Protein AF-H5Y2P1-F1 (afdb_monomer_lite)

Secondary structure (DSSP, 8-state):
-EEEEEETTTTEEEEEPPTT--HHHHIIIIIHHHH-S-GGGEEEEEE--SSEEEEEETTEEEEEEPPPPPPPPPPPPHHHHHHHHHHHHHHHHHT-

Organism: NCBI:txid768710

Structure (mmCIF, N/CA/C/O backbone):
data_AF-H5Y2P1-F1
#
_entry.id   AF-H5Y2P1-F1
#
loop_
_atom_site.group_PDB
_atom_site.id
_atom_site.type_symbol
_atom_site.label_atom_id
_atom_site.label_alt_id
_atom_site.label_comp_id
_atom_site.label_asym_id
_atom_site.label_entity_id
_atom_site.label_seq_id
_atom_site.pdbx_PDB_ins_code
_atom_site.Cartn_x
_atom_site.Cartn_y
_atom_site.Cartn_z
_atom_site.occupancy
_atom_site.B_iso_or_equiv
_atom_site.auth_seq_id
_atom_site.auth_comp_id
_atom_site.auth_asym_id
_atom_site.auth_atom_id
_atom_site.pdbx_PDB_model_num
ATOM 1 N N . MET A 1 1 ? 4.943 -9.155 11.748 1.00 72.62 1 MET A N 1
ATOM 2 C CA . MET A 1 1 ? 3.966 -8.694 10.744 1.00 72.62 1 MET A CA 1
ATOM 3 C C . MET A 1 1 ? 3.995 -7.177 10.734 1.00 72.62 1 MET A C 1
ATOM 5 O O . MET A 1 1 ? 4.491 -6.607 11.702 1.00 72.62 1 MET A O 1
ATOM 9 N N . ARG A 1 2 ? 3.622 -6.534 9.627 1.00 79.75 2 ARG A N 1
ATOM 10 C CA . ARG A 1 2 ? 3.625 -5.071 9.514 1.00 79.75 2 ARG A CA 1
ATOM 11 C C . ARG A 1 2 ? 2.201 -4.599 9.305 1.00 79.75 2 ARG A C 1
ATOM 13 O O . ARG A 1 2 ? 1.491 -5.168 8.480 1.00 79.75 2 ARG A O 1
ATOM 20 N N . GLU A 1 3 ? 1.820 -3.558 10.024 1.00 87.00 3 GLU A N 1
ATOM 21 C CA . GLU A 1 3 ? 0.550 -2.879 9.809 1.00 87.00 3 GLU A CA 1
ATOM 22 C C . GLU A 1 3 ? 0.791 -1.713 8.851 1.00 87.00 3 GLU A C 1
ATOM 24 O O . GLU A 1 3 ? 1.629 -0.839 9.098 1.00 87.00 3 GLU A O 1
ATOM 29 N N . ILE A 1 4 ? 0.098 -1.733 7.719 1.00 89.19 4 ILE A N 1
ATOM 30 C CA . ILE A 1 4 ? 0.180 -0.695 6.696 1.00 89.19 4 ILE A CA 1
ATOM 31 C C . ILE A 1 4 ? -1.097 0.122 6.746 1.00 89.19 4 ILE A C 1
ATOM 33 O O . ILE A 1 4 ? -2.194 -0.435 6.762 1.00 89.19 4 ILE A O 1
ATOM 37 N N . ILE A 1 5 ? -0.940 1.442 6.730 1.00 89.88 5 ILE A N 1
ATOM 38 C CA . ILE A 1 5 ? -2.047 2.389 6.677 1.00 89.88 5 ILE A CA 1
ATOM 39 C C . ILE A 1 5 ? -2.272 2.778 5.222 1.00 89.88 5 ILE A C 1
ATOM 41 O O . ILE A 1 5 ? -1.339 3.196 4.525 1.00 89.88 5 ILE A O 1
ATOM 45 N N . TYR A 1 6 ? -3.519 2.683 4.779 1.00 90.62 6 TYR A N 1
ATOM 46 C CA . TYR A 1 6 ? -3.929 3.075 3.441 1.00 90.62 6 TYR A CA 1
ATOM 47 C C . TYR A 1 6 ? -5.107 4.044 3.487 1.00 90.62 6 TYR A C 1
ATOM 49 O O . TYR A 1 6 ? -5.879 4.100 4.449 1.00 90.62 6 TYR A O 1
ATOM 57 N N . ARG A 1 7 ? -5.250 4.840 2.429 1.00 89.56 7 ARG A N 1
ATOM 58 C CA . ARG A 1 7 ? -6.384 5.748 2.275 1.00 89.56 7 ARG A CA 1
ATOM 59 C C . ARG A 1 7 ? -7.537 5.017 1.592 1.00 89.56 7 ARG A C 1
ATOM 61 O O . ARG A 1 7 ? -7.385 4.481 0.499 1.00 89.56 7 ARG A O 1
ATOM 68 N N . LYS A 1 8 ? -8.726 5.045 2.197 1.00 88.88 8 LYS A N 1
ATOM 69 C CA . LYS A 1 8 ? -9.908 4.314 1.702 1.00 88.88 8 LYS A CA 1
ATOM 70 C C . LYS A 1 8 ? -10.381 4.763 0.316 1.00 88.88 8 LYS A C 1
ATOM 72 O O . LYS A 1 8 ? -10.981 3.975 -0.403 1.00 88.88 8 LYS A O 1
ATOM 77 N N . SER A 1 9 ? -10.148 6.026 -0.053 1.00 86.56 9 SER A N 1
ATOM 78 C CA . SER A 1 9 ? -10.661 6.603 -1.304 1.00 86.56 9 SER A CA 1
ATOM 79 C C . SER A 1 9 ? -9.948 6.109 -2.559 1.00 86.56 9 SER A C 1
ATOM 81 O O . SER A 1 9 ? -10.571 6.027 -3.611 1.00 86.56 9 SER A O 1
ATOM 83 N N . ASP A 1 10 ? -8.645 5.852 -2.462 1.00 85.44 10 ASP A N 1
ATOM 84 C CA . ASP A 1 10 ? -7.779 5.523 -3.600 1.00 85.44 10 ASP A CA 1
ATOM 85 C C . ASP A 1 10 ? -6.941 4.257 -3.358 1.00 85.44 10 ASP A C 1
ATOM 87 O O . ASP A 1 10 ? -6.150 3.884 -4.218 1.00 85.44 10 ASP A O 1
ATOM 91 N N . LEU A 1 11 ? -7.120 3.598 -2.205 1.00 86.81 11 LEU A N 1
ATOM 92 C CA . LEU A 1 11 ? -6.371 2.419 -1.768 1.00 86.81 11 LEU A CA 1
ATOM 93 C C . LEU A 1 11 ? -4.849 2.620 -1.791 1.00 86.81 11 LEU A C 1
ATOM 95 O O . LEU A 1 11 ? -4.086 1.666 -1.917 1.00 86.81 11 LEU A O 1
ATOM 99 N N . THR A 1 12 ? -4.387 3.864 -1.644 1.00 85.25 12 THR A N 1
ATOM 100 C CA . THR A 1 12 ? -2.956 4.170 -1.643 1.00 85.25 12 THR A CA 1
ATOM 101 C C . THR A 1 12 ? -2.376 3.957 -0.253 1.00 85.25 12 THR A C 1
ATOM 103 O O . THR A 1 12 ? -2.904 4.472 0.736 1.00 85.25 12 THR A O 1
ATOM 106 N N . CYS A 1 13 ? -1.259 3.236 -0.173 1.00 86.56 13 CYS A N 1
ATOM 107 C CA . CYS A 1 13 ? -0.472 3.102 1.049 1.00 86.56 13 CYS A CA 1
ATOM 108 C C . CYS A 1 13 ? 0.195 4.439 1.394 1.00 86.56 13 CYS A C 1
ATOM 110 O O . CYS A 1 13 ? 0.941 4.994 0.588 1.00 86.56 13 CYS A O 1
ATOM 112 N N . VAL A 1 14 ? -0.056 4.944 2.600 1.00 88.19 14 VAL A N 1
ATOM 113 C CA . VAL A 1 14 ? 0.399 6.275 3.045 1.00 88.19 14 VAL A CA 1
ATOM 114 C C . VAL A 1 14 ? 1.271 6.230 4.297 1.00 88.19 14 VAL A C 1
ATOM 116 O O . VAL A 1 14 ? 1.963 7.205 4.582 1.00 88.19 14 VAL A O 1
ATOM 119 N N . GLY A 1 15 ? 1.277 5.113 5.029 1.00 85.94 15 GLY A N 1
ATOM 120 C CA . GLY A 1 15 ? 2.059 4.965 6.255 1.00 85.94 15 GLY A CA 1
ATOM 121 C C . GLY A 1 15 ? 2.318 3.510 6.632 1.00 85.94 15 GLY A C 1
ATOM 122 O O . GLY A 1 15 ? 1.718 2.584 6.088 1.00 85.94 15 GLY A O 1
ATOM 123 N N . THR A 1 16 ? 3.238 3.296 7.566 1.00 87.94 16 THR A N 1
ATOM 124 C CA . THR A 1 16 ? 3.549 1.979 8.138 1.00 87.94 16 THR A CA 1
ATOM 125 C C . THR A 1 16 ? 3.731 2.146 9.634 1.00 87.94 16 THR A C 1
ATOM 127 O O . THR A 1 16 ? 4.516 2.987 10.064 1.00 87.94 16 THR A O 1
ATOM 130 N N . VAL A 1 17 ? 3.029 1.340 10.423 1.00 87.19 17 VAL A N 1
ATOM 131 C CA . 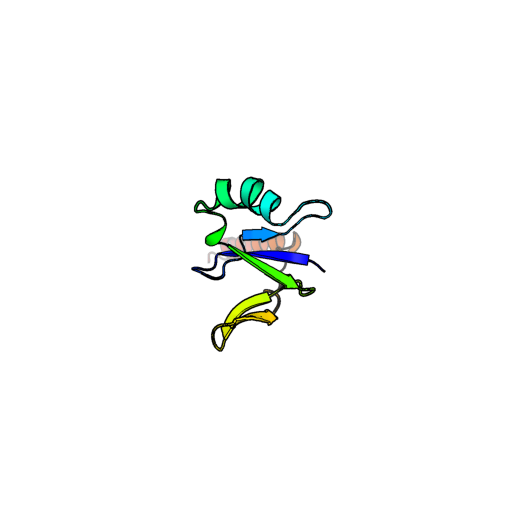VAL A 1 17 ? 3.107 1.421 11.882 1.00 87.19 17 VAL A CA 1
ATOM 132 C C . VAL A 1 17 ? 4.473 0.925 12.340 1.00 87.19 17 VAL A C 1
ATOM 134 O O . VAL A 1 17 ? 4.917 -0.172 11.984 1.00 87.19 17 VAL A O 1
ATOM 137 N N . THR A 1 18 ? 5.153 1.759 13.124 1.00 81.50 18 THR A N 1
ATOM 138 C CA . THR A 1 18 ? 6.460 1.436 13.700 1.00 81.50 18 THR A CA 1
ATOM 139 C C . THR A 1 18 ? 6.283 0.737 15.048 1.00 81.50 18 THR A C 1
ATOM 141 O O . THR A 1 18 ? 5.324 0.984 15.776 1.00 81.50 18 THR A O 1
ATOM 144 N N . GLU A 1 19 ? 7.217 -0.148 15.394 1.00 80.62 19 GLU A N 1
ATOM 145 C CA . GLU A 1 19 ? 7.163 -0.936 16.626 1.00 80.62 19 GLU A CA 1
ATOM 146 C C . GLU A 1 19 ? 7.110 -0.020 17.868 1.00 80.62 19 GLU A C 1
ATOM 148 O O . GLU A 1 19 ? 8.018 0.777 18.106 1.00 80.62 19 GLU A O 1
ATOM 153 N N . GLY A 1 20 ? 6.026 -0.118 18.646 1.00 82.12 20 GLY A N 1
ATOM 154 C CA . GLY A 1 20 ? 5.798 0.690 19.852 1.00 82.12 20 GLY A CA 1
ATOM 155 C C . GLY A 1 20 ? 4.888 1.916 19.684 1.00 82.12 20 GLY A C 1
ATOM 156 O O . GLY A 1 20 ? 4.684 2.629 20.666 1.00 82.12 20 GLY A O 1
ATOM 157 N N . MET A 1 21 ? 4.324 2.153 18.496 1.00 85.06 21 MET A N 1
ATOM 158 C CA . MET A 1 21 ? 3.335 3.210 18.240 1.00 85.06 21 MET A CA 1
ATOM 159 C C . MET A 1 21 ? 1.958 2.610 17.920 1.00 85.06 21 MET A C 1
ATOM 161 O O . MET A 1 21 ? 1.883 1.518 17.360 1.00 85.06 21 MET A O 1
ATOM 165 N N . THR A 1 22 ? 0.867 3.299 18.277 1.00 88.69 22 THR A N 1
ATOM 166 C CA . THR A 1 22 ? -0.483 2.881 17.850 1.00 88.69 22 THR A CA 1
ATOM 167 C C . THR A 1 22 ? -0.807 3.389 16.447 1.00 88.69 22 THR A C 1
ATOM 169 O O . THR A 1 22 ? -0.253 4.388 15.986 1.00 88.69 22 THR A O 1
ATOM 172 N N . ILE A 1 23 ? -1.750 2.727 15.773 1.00 87.12 23 ILE A N 1
ATOM 173 C CA . ILE A 1 23 ? -2.229 3.135 14.445 1.00 87.12 23 ILE A CA 1
ATOM 174 C C . ILE A 1 23 ? -2.776 4.566 14.479 1.00 87.12 23 ILE A C 1
ATOM 176 O O . ILE A 1 23 ? -2.490 5.349 13.576 1.00 87.12 23 ILE A O 1
ATOM 180 N N . GLU A 1 24 ? -3.526 4.937 15.524 1.00 87.75 24 GLU A N 1
ATOM 181 C CA . GLU A 1 24 ? -4.071 6.295 15.625 1.00 87.75 24 GLU A CA 1
ATOM 182 C C . GLU A 1 24 ? -2.961 7.339 15.736 1.00 87.75 24 GLU A C 1
ATOM 184 O O . GLU A 1 24 ? -3.013 8.361 15.057 1.00 87.75 24 GLU A O 1
ATOM 189 N N . GLN A 1 25 ? -1.923 7.060 16.528 1.00 88.62 25 GLN A N 1
ATOM 190 C CA . GLN A 1 25 ? -0.780 7.958 16.678 1.00 88.62 25 GLN A CA 1
ATOM 191 C C . GLN A 1 25 ? -0.012 8.134 15.367 1.00 88.62 25 GLN A C 1
ATOM 193 O O . GLN A 1 25 ? 0.341 9.258 15.017 1.00 88.62 25 GLN A O 1
ATOM 198 N N . GLU A 1 26 ? 0.218 7.050 14.626 1.00 88.88 26 GLU A N 1
ATOM 199 C CA . GLU A 1 26 ? 0.878 7.113 13.319 1.00 88.88 26 GLU A CA 1
ATOM 200 C C . GLU A 1 26 ? 0.037 7.929 12.322 1.00 88.88 26 GLU A C 1
ATOM 202 O O . GLU A 1 26 ? 0.562 8.782 11.600 1.00 88.88 26 GLU A O 1
ATOM 207 N N . ILE A 1 27 ? -1.287 7.739 12.325 1.00 88.75 27 ILE A N 1
ATOM 208 C CA . ILE A 1 27 ? -2.193 8.500 11.461 1.00 88.75 27 ILE A CA 1
ATOM 209 C C . ILE A 1 27 ? -2.173 9.991 11.810 1.00 88.75 27 ILE A C 1
ATOM 211 O O . ILE A 1 27 ? -2.039 10.825 10.915 1.00 88.75 27 ILE A O 1
ATOM 215 N N . GLU A 1 28 ? -2.281 10.346 13.086 1.00 89.75 28 GLU A N 1
ATOM 216 C CA . GLU A 1 28 ? -2.329 11.744 13.523 1.00 89.75 28 GLU A CA 1
ATOM 217 C C . GLU A 1 28 ? -1.001 12.483 13.332 1.00 89.75 28 GLU A C 1
ATOM 219 O O . GLU A 1 28 ? -1.003 13.659 12.965 1.00 89.75 28 GLU A O 1
ATOM 224 N N . LEU A 1 29 ? 0.128 11.812 13.568 1.00 88.75 29 LEU A N 1
ATOM 225 C CA . LEU A 1 29 ? 1.447 12.447 13.565 1.00 88.75 29 LEU A CA 1
ATOM 226 C C . LEU A 1 29 ? 2.115 12.432 12.189 1.00 88.75 29 LEU A C 1
ATOM 228 O O . LEU A 1 29 ? 2.811 13.390 11.852 1.00 88.75 29 LEU A O 1
ATOM 232 N N . ASN A 1 30 ? 1.901 11.380 11.393 1.00 87.25 30 ASN A N 1
ATOM 233 C CA . ASN A 1 30 ? 2.616 11.174 10.132 1.00 87.25 30 ASN A CA 1
ATOM 234 C C . ASN A 1 30 ? 1.694 11.175 8.907 1.00 87.25 30 ASN A C 1
ATOM 236 O O . ASN A 1 30 ? 2.087 11.690 7.861 1.00 87.25 30 ASN A O 1
ATOM 240 N N . VAL A 1 31 ? 0.465 10.658 8.997 1.00 88.50 31 VAL A N 1
ATOM 241 C CA . VAL A 1 31 ? -0.415 10.558 7.816 1.00 88.50 31 VAL A CA 1
ATOM 242 C C . VAL A 1 31 ? -1.196 11.850 7.573 1.00 88.50 31 VAL A C 1
ATOM 244 O O . VAL A 1 31 ? -1.037 12.474 6.527 1.00 88.50 31 VAL A O 1
ATOM 247 N N . ILE A 1 32 ? -2.016 12.296 8.526 1.00 89.12 32 ILE A N 1
ATOM 248 C CA . ILE A 1 32 ? -2.887 13.475 8.381 1.00 89.12 32 ILE A CA 1
ATOM 249 C C . ILE A 1 32 ? -2.096 14.749 8.029 1.00 89.12 32 ILE A C 1
ATOM 251 O O . ILE A 1 32 ? -2.531 15.467 7.127 1.00 89.12 32 ILE A O 1
ATOM 255 N N . PRO A 1 33 ? -0.931 15.046 8.639 1.00 89.56 33 PRO A N 1
ATOM 256 C CA . PRO A 1 33 ? -0.176 16.254 8.301 1.00 89.56 33 PRO A CA 1
ATOM 257 C C . PRO A 1 33 ? 0.361 16.269 6.864 1.00 89.56 33 PRO A C 1
ATOM 259 O O . PRO A 1 33 ? 0.496 17.341 6.279 1.00 89.56 33 PRO A O 1
ATOM 262 N N . ASN A 1 34 ? 0.642 15.096 6.285 1.00 87.94 34 ASN A N 1
ATOM 263 C CA . ASN A 1 34 ? 1.212 14.966 4.940 1.00 87.94 34 ASN A CA 1
ATOM 264 C C . ASN A 1 34 ? 0.149 14.737 3.853 1.00 87.94 34 ASN A C 1
ATOM 266 O O . ASN A 1 34 ? 0.316 15.180 2.718 1.00 87.94 34 ASN A O 1
ATOM 270 N N . TYR A 1 35 ? -0.952 14.064 4.194 1.00 87.94 35 TYR A N 1
ATOM 271 C CA . TYR A 1 35 ? -1.968 13.593 3.250 1.00 87.94 35 TYR A CA 1
ATOM 272 C C . TYR A 1 35 ? -3.363 14.206 3.481 1.00 87.94 35 TYR A C 1
ATOM 274 O O . TYR A 1 35 ? -4.249 14.028 2.644 1.00 87.94 35 TYR A O 1
ATOM 282 N N . GLY A 1 36 ? -3.574 14.956 4.567 1.00 86.62 36 GLY A N 1
ATOM 283 C CA . GLY A 1 36 ? -4.836 15.627 4.905 1.00 86.62 36 GLY A CA 1
ATOM 284 C C . GLY A 1 36 ? -5.947 14.687 5.394 1.00 86.62 36 GLY A C 1
ATOM 285 O O . GLY A 1 36 ? -5.721 13.508 5.643 1.00 86.62 36 GLY A O 1
ATOM 286 N N . GLY A 1 37 ? -7.174 15.198 5.522 1.00 86.94 37 GLY A N 1
ATOM 287 C CA . GLY A 1 37 ? -8.350 14.408 5.928 1.00 86.94 37 GLY A CA 1
ATOM 288 C C . GLY A 1 37 ? -8.488 14.194 7.440 1.00 86.94 37 GLY A C 1
ATOM 289 O O . GLY A 1 37 ? -7.880 14.907 8.236 1.00 86.94 37 GLY A O 1
ATOM 290 N N . SER A 1 38 ? -9.331 13.237 7.829 1.00 88.94 38 SER A N 1
ATOM 291 C CA . SER A 1 38 ? -9.523 12.793 9.214 1.00 88.94 38 SER A CA 1
ATOM 292 C C . SER A 1 38 ? -9.199 11.304 9.354 1.00 88.94 38 SER A C 1
ATOM 294 O O . SER A 1 38 ? -9.023 10.601 8.359 1.00 88.94 38 SER A O 1
ATOM 296 N N . PHE A 1 39 ? -9.144 10.804 10.590 1.00 85.94 39 PHE A N 1
ATOM 297 C CA . PHE A 1 39 ? -8.898 9.388 10.882 1.00 85.94 39 PHE A CA 1
ATOM 298 C C . PHE A 1 39 ? -9.844 8.438 10.119 1.00 85.94 39 PHE A C 1
ATOM 300 O O . PHE A 1 39 ? -9.425 7.384 9.657 1.00 85.94 39 PHE A O 1
ATOM 307 N N . GLU A 1 40 ? -11.101 8.835 9.893 1.00 88.88 40 GLU A N 1
ATOM 308 C CA . GLU A 1 40 ? -12.102 8.001 9.213 1.00 88.88 40 GLU A CA 1
ATOM 309 C C . GLU A 1 40 ? -11.784 7.729 7.733 1.00 88.88 40 GLU A C 1
ATOM 311 O O . GLU A 1 40 ? -12.226 6.714 7.184 1.00 88.88 40 GLU A O 1
ATOM 316 N N . ASN A 1 41 ? -11.000 8.604 7.090 1.00 87.69 41 ASN A N 1
ATOM 317 C CA . ASN A 1 41 ? -10.571 8.457 5.697 1.00 87.69 41 ASN A CA 1
ATOM 318 C C . ASN A 1 41 ? -9.541 7.334 5.496 1.00 87.69 41 ASN A C 1
ATOM 320 O O . ASN A 1 41 ? -9.260 6.964 4.350 1.00 87.69 41 ASN A O 1
ATOM 324 N N . TYR A 1 42 ? -8.981 6.813 6.586 1.00 89.75 42 TYR A N 1
ATOM 325 C CA . TYR A 1 42 ? -7.898 5.843 6.587 1.00 89.75 42 TYR A CA 1
ATOM 326 C C . TYR A 1 42 ? -8.350 4.520 7.203 1.00 89.75 42 TYR A C 1
ATOM 328 O O . TYR A 1 42 ? -9.278 4.468 8.013 1.00 89.75 42 TYR A O 1
ATOM 336 N N . ASP A 1 43 ? -7.720 3.438 6.764 1.00 90.19 43 ASP A N 1
ATOM 337 C CA . ASP A 1 43 ? -7.831 2.116 7.373 1.00 90.19 43 ASP A CA 1
ATOM 338 C C . ASP A 1 43 ? -6.459 1.440 7.372 1.00 90.19 43 ASP A C 1
ATOM 340 O O . ASP A 1 43 ? -5.489 1.968 6.816 1.00 90.19 43 ASP A O 1
ATOM 344 N N . PHE A 1 44 ? -6.381 0.262 7.978 1.00 89.12 44 PHE A N 1
ATOM 345 C CA . PHE A 1 44 ? -5.142 -0.491 8.058 1.00 89.12 44 PHE A CA 1
ATOM 346 C C . PHE A 1 44 ? -5.322 -1.956 7.683 1.00 89.12 44 PHE A C 1
ATOM 348 O O . PHE A 1 44 ? -6.410 -2.528 7.737 1.00 89.12 44 PHE A O 1
ATOM 355 N N . ILE A 1 45 ? -4.213 -2.559 7.279 1.00 87.50 45 ILE A N 1
ATOM 356 C CA . ILE A 1 45 ? -4.103 -3.984 6.996 1.00 87.50 45 ILE A CA 1
ATOM 357 C C . ILE A 1 45 ? -2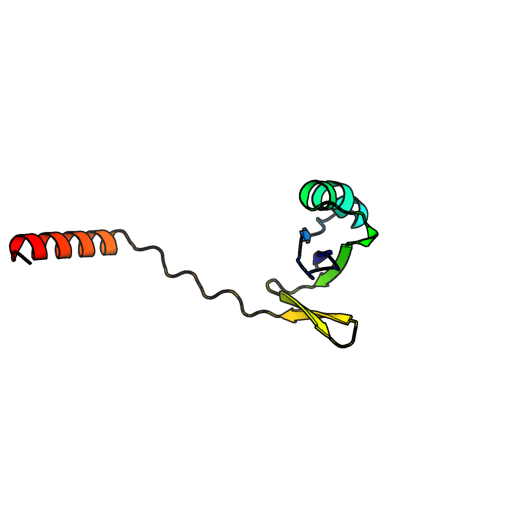.827 -4.529 7.621 1.00 87.50 45 ILE A C 1
ATOM 359 O O . ILE A 1 45 ? -1.790 -3.866 7.629 1.00 87.50 45 ILE A O 1
ATOM 363 N N . GLU A 1 46 ? -2.888 -5.763 8.102 1.00 86.50 46 GLU A N 1
ATOM 364 C CA . GLU A 1 46 ? -1.716 -6.493 8.567 1.00 86.50 46 GLU A CA 1
ATOM 365 C C . GLU A 1 46 ? -1.233 -7.430 7.457 1.00 86.50 46 GLU A C 1
ATOM 367 O O . GLU A 1 46 ? -1.996 -8.241 6.932 1.00 86.50 46 GLU A O 1
ATOM 372 N N . THR A 1 47 ? 0.035 -7.304 7.065 1.00 83.06 47 THR A N 1
ATOM 373 C CA . THR A 1 47 ? 0.634 -8.140 6.019 1.00 83.06 47 THR A CA 1
ATOM 374 C C . THR A 1 47 ? 2.106 -8.438 6.308 1.00 83.06 47 THR A C 1
ATOM 376 O O . THR A 1 47 ? 2.819 -7.684 6.980 1.00 83.06 47 THR A O 1
ATOM 379 N N . ASP A 1 48 ? 2.578 -9.581 5.822 1.00 82.19 48 ASP A N 1
ATOM 380 C CA . ASP A 1 48 ? 3.983 -9.992 5.805 1.00 82.19 48 ASP A CA 1
ATOM 381 C C . ASP A 1 48 ? 4.641 -9.799 4.424 1.00 82.19 48 ASP A C 1
ATOM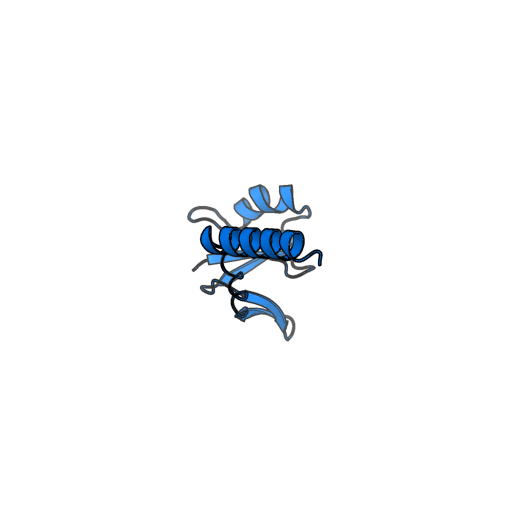 383 O O . ASP A 1 48 ? 5.862 -9.935 4.286 1.00 82.19 48 ASP A O 1
ATOM 387 N N . VAL A 1 49 ? 3.859 -9.422 3.410 1.00 78.25 49 VAL A N 1
ATOM 388 C CA . VAL A 1 49 ? 4.307 -9.270 2.025 1.00 78.25 49 VAL A CA 1
ATOM 389 C C . VAL A 1 49 ? 5.035 -7.932 1.831 1.00 78.25 49 VAL A C 1
ATOM 391 O O . VAL A 1 49 ? 4.544 -6.871 2.207 1.00 78.25 49 VAL A O 1
ATOM 394 N N . LYS A 1 50 ? 6.228 -7.966 1.217 1.00 68.88 50 LYS A N 1
ATOM 395 C CA . LYS A 1 50 ? 7.056 -6.768 0.951 1.00 68.88 50 LYS A CA 1
ATOM 396 C C . LYS A 1 50 ? 6.625 -5.953 -0.276 1.00 68.88 50 LYS A C 1
ATOM 398 O O . LYS A 1 50 ? 6.997 -4.788 -0.355 1.00 68.88 50 LYS A O 1
ATOM 403 N N . TYR A 1 51 ? 5.873 -6.554 -1.198 1.00 72.12 51 TYR A N 1
ATOM 404 C CA . TYR A 1 51 ? 5.351 -5.918 -2.410 1.00 72.12 51 TYR A CA 1
ATOM 405 C C . TYR A 1 51 ? 3.914 -6.368 -2.621 1.00 72.12 51 TYR A C 1
ATOM 407 O O . TYR A 1 51 ? 3.650 -7.547 -2.868 1.00 72.12 51 TYR A O 1
ATOM 415 N N . PHE A 1 52 ? 2.983 -5.445 -2.456 1.00 78.94 52 PHE A N 1
ATOM 416 C CA . PHE A 1 52 ? 1.573 -5.731 -2.605 1.00 78.94 52 PHE A CA 1
ATOM 417 C C . PHE A 1 52 ? 0.860 -4.524 -3.184 1.00 78.94 52 PHE A C 1
ATOM 419 O O . PHE A 1 52 ? 1.260 -3.386 -2.943 1.00 78.94 52 PHE A O 1
ATOM 426 N N . ASP A 1 53 ? -0.213 -4.822 -3.896 1.00 79.94 53 ASP A N 1
ATOM 427 C CA . ASP A 1 53 ? -1.204 -3.857 -4.322 1.00 79.94 53 ASP A CA 1
ATOM 428 C C . ASP A 1 53 ? -2.481 -4.085 -3.512 1.00 79.94 53 ASP A C 1
ATOM 430 O O . ASP A 1 53 ? -2.742 -5.185 -3.004 1.00 79.94 53 ASP A O 1
ATOM 434 N N . LEU A 1 54 ? -3.261 -3.021 -3.358 1.00 84.75 54 LEU A N 1
ATOM 435 C CA . LEU A 1 54 ? -4.561 -3.077 -2.709 1.00 84.75 54 LEU A CA 1
ATOM 436 C C . LEU A 1 54 ? -5.648 -3.048 -3.769 1.00 84.75 54 LEU A C 1
ATOM 438 O O . LEU A 1 54 ? -5.743 -2.104 -4.550 1.00 84.75 54 LEU A O 1
ATOM 442 N N . GLU A 1 55 ? -6.492 -4.074 -3.759 1.00 82.94 55 GLU A N 1
ATOM 443 C CA . GLU A 1 55 ? -7.647 -4.164 -4.644 1.00 82.94 55 GLU A CA 1
ATOM 444 C C . GLU A 1 55 ? -8.936 -4.284 -3.833 1.00 82.94 55 GLU A C 1
ATOM 446 O O . GLU A 1 55 ? -8.989 -4.943 -2.791 1.00 82.94 55 GLU A O 1
ATOM 451 N N . LEU A 1 56 ? -10.000 -3.648 -4.326 1.00 83.88 56 LEU A N 1
ATOM 452 C CA . LEU A 1 56 ? -11.346 -3.827 -3.794 1.00 83.88 56 LEU A CA 1
ATOM 453 C C . LEU A 1 56 ? -12.000 -5.015 -4.506 1.00 83.88 56 LEU A C 1
A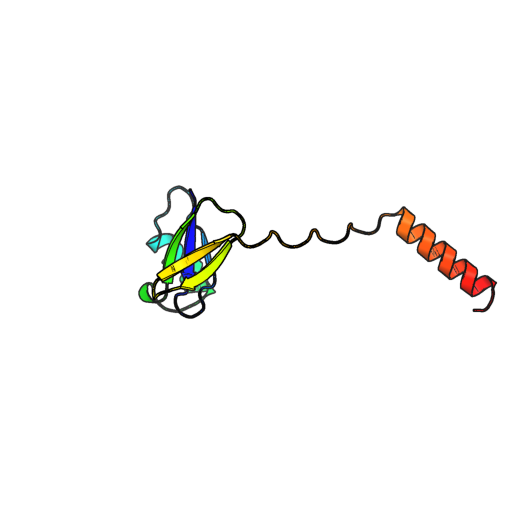TOM 455 O O . LEU A 1 56 ? -12.412 -4.897 -5.659 1.00 83.88 56 LEU A O 1
ATOM 459 N N . ILE A 1 57 ? -12.111 -6.146 -3.812 1.00 81.06 57 ILE A N 1
ATOM 460 C CA . ILE A 1 57 ? -12.734 -7.372 -4.323 1.00 81.06 57 ILE A CA 1
ATOM 461 C C . ILE A 1 57 ? -13.912 -7.709 -3.411 1.00 81.06 57 ILE A C 1
ATOM 463 O O . ILE A 1 57 ? -13.734 -7.851 -2.204 1.00 81.06 57 ILE A O 1
ATOM 467 N N . ASP A 1 58 ? -15.120 -7.815 -3.970 1.00 79.81 58 ASP A N 1
ATOM 468 C CA . ASP A 1 58 ? -16.342 -8.159 -3.223 1.00 79.81 58 ASP A CA 1
ATOM 469 C C . ASP A 1 58 ? -16.555 -7.304 -1.953 1.00 79.81 58 ASP A C 1
ATOM 471 O O . ASP A 1 58 ? -16.791 -7.824 -0.862 1.00 79.81 58 ASP A O 1
ATOM 475 N N . GLU A 1 59 ? -16.423 -5.978 -2.091 1.00 78.81 59 GLU A N 1
ATOM 476 C CA . GLU A 1 59 ? -16.538 -4.987 -0.999 1.00 78.81 59 GLU A CA 1
ATOM 477 C C . GLU A 1 59 ? -15.488 -5.131 0.120 1.00 78.81 59 GLU A C 1
ATOM 479 O O . GLU A 1 59 ? -15.597 -4.496 1.171 1.00 78.81 59 GLU A O 1
ATOM 484 N N . LYS A 1 60 ? -14.438 -5.928 -0.099 1.00 77.75 60 LYS A N 1
ATOM 485 C CA . LYS A 1 60 ? -13.322 -6.103 0.832 1.00 77.75 60 LYS A CA 1
ATOM 486 C C . LYS A 1 60 ? -12.019 -5.636 0.210 1.00 77.75 60 LYS A C 1
ATOM 488 O O . LYS A 1 60 ? -11.686 -5.984 -0.921 1.00 77.75 60 LYS A O 1
ATOM 493 N N . VAL A 1 61 ? -11.253 -4.876 0.985 1.00 80.38 61 VAL A N 1
ATOM 494 C CA . VAL A 1 61 ? -9.884 -4.521 0.613 1.00 80.38 61 VAL A CA 1
ATOM 495 C C . VAL A 1 61 ? -9.016 -5.759 0.792 1.00 80.38 61 VAL A C 1
ATOM 497 O O . VAL A 1 61 ? -8.891 -6.288 1.896 1.00 80.38 61 VAL A O 1
ATOM 500 N N . THR A 1 62 ? -8.466 -6.246 -0.315 1.00 77.44 62 THR A N 1
ATOM 501 C CA . THR A 1 62 ? -7.645 -7.453 -0.364 1.00 77.44 62 THR A CA 1
ATOM 502 C C . THR A 1 62 ? -6.225 -7.084 -0.762 1.00 77.44 62 THR A C 1
ATOM 504 O O . THR A 1 62 ? -6.002 -6.282 -1.668 1.00 77.44 62 THR A O 1
ATOM 507 N N . VAL A 1 63 ? -5.261 -7.688 -0.071 1.00 78.81 63 VAL A N 1
ATOM 508 C CA . VAL A 1 63 ? -3.839 -7.588 -0.396 1.00 78.81 63 VAL A CA 1
ATOM 509 C C . VAL A 1 63 ? -3.543 -8.559 -1.527 1.00 78.81 63 VAL A C 1
ATOM 511 O O . VAL A 1 63 ? -3.654 -9.774 -1.348 1.00 78.81 63 VAL A O 1
ATOM 514 N N . VAL A 1 64 ? -3.147 -8.039 -2.681 1.00 78.00 64 VAL A N 1
ATOM 515 C CA . VAL A 1 64 ? -2.705 -8.850 -3.814 1.00 78.00 64 VAL A CA 1
ATOM 516 C C . VAL A 1 64 ? -1.191 -8.741 -3.888 1.00 78.00 64 VAL A C 1
ATOM 518 O O . VAL A 1 64 ? -0.645 -7.643 -3.947 1.00 78.00 64 VAL A O 1
ATOM 521 N N . ALA A 1 65 ? -0.485 -9.873 -3.838 1.00 68.69 65 ALA A N 1
ATOM 522 C CA . ALA A 1 65 ? 0.965 -9.870 -3.993 1.00 68.69 65 ALA A CA 1
ATOM 523 C C . ALA A 1 65 ? 1.307 -9.327 -5.385 1.00 68.69 65 ALA A C 1
ATOM 525 O O . ALA A 1 65 ? 1.008 -9.972 -6.394 1.00 68.69 65 ALA A O 1
ATOM 526 N N . SER A 1 66 ? 1.920 -8.147 -5.435 1.00 67.00 66 SER A N 1
ATOM 527 C CA . SER A 1 66 ? 2.355 -7.580 -6.701 1.00 67.00 66 SER A CA 1
ATOM 528 C C . SER A 1 66 ? 3.714 -8.159 -7.059 1.00 67.00 66 SER A C 1
ATOM 530 O O . SER A 1 66 ? 4.527 -8.538 -6.203 1.00 67.00 66 SER A O 1
ATOM 532 N N . LYS A 1 67 ? 3.949 -8.309 -8.361 1.00 60.41 67 LYS A N 1
ATOM 533 C CA . LYS A 1 67 ? 5.259 -8.718 -8.853 1.00 60.41 67 LYS A CA 1
ATOM 534 C C . LYS A 1 67 ? 6.246 -7.629 -8.437 1.00 60.41 67 LYS A C 1
ATOM 536 O O . LYS A 1 67 ? 5.981 -6.454 -8.677 1.00 60.41 67 LYS A O 1
ATOM 541 N N . ALA A 1 68 ? 7.367 -8.018 -7.824 1.00 62.28 68 ALA A N 1
ATOM 542 C CA . ALA A 1 68 ? 8.439 -7.072 -7.529 1.00 62.28 68 ALA A CA 1
ATOM 543 C C . ALA A 1 68 ? 8.749 -6.261 -8.802 1.00 62.28 68 ALA A C 1
ATOM 545 O O . ALA A 1 68 ? 8.756 -6.863 -9.883 1.00 62.28 68 ALA A O 1
ATOM 546 N N . PRO A 1 69 ? 8.960 -4.936 -8.697 1.00 63.62 69 PRO A N 1
ATOM 547 C CA . PRO A 1 69 ? 9.301 -4.129 -9.858 1.00 63.62 69 PRO A CA 1
ATOM 548 C C . PRO A 1 69 ? 10.499 -4.763 -10.566 1.00 63.62 69 PRO A C 1
ATOM 550 O O . PRO A 1 69 ? 11.402 -5.284 -9.900 1.00 63.62 69 PRO A O 1
ATOM 553 N N . ASP A 1 70 ? 10.478 -4.760 -11.902 1.00 70.25 70 ASP A N 1
ATOM 554 C CA . ASP A 1 70 ? 11.592 -5.291 -12.680 1.00 70.25 70 ASP A CA 1
ATOM 555 C C . ASP A 1 70 ? 12.893 -4.640 -12.184 1.00 70.25 70 ASP A C 1
ATOM 557 O O . ASP A 1 70 ? 12.902 -3.436 -11.891 1.00 70.25 70 ASP A O 1
ATOM 561 N N . PRO A 1 71 ? 13.979 -5.418 -12.019 1.00 71.25 71 PRO A N 1
ATOM 562 C CA . PRO A 1 71 ? 15.239 -4.860 -11.565 1.00 71.25 71 PRO A CA 1
ATOM 563 C C . PRO A 1 71 ? 15.611 -3.706 -12.489 1.00 71.25 71 PRO A C 1
ATOM 565 O O . PRO A 1 71 ? 15.559 -3.843 -13.715 1.00 71.25 71 PRO A O 1
ATOM 568 N N . LEU A 1 72 ? 15.967 -2.565 -11.893 1.00 72.50 72 LEU A N 1
ATOM 569 C CA . LEU A 1 72 ? 16.499 -1.445 -12.656 1.00 72.50 72 LEU A CA 1
ATOM 570 C C . LEU A 1 72 ? 17.647 -1.967 -13.533 1.00 72.50 72 LEU A C 1
ATOM 572 O O . LEU A 1 72 ? 18.423 -2.810 -13.061 1.00 72.50 72 LEU A O 1
ATOM 576 N N . PRO A 1 73 ? 17.755 -1.512 -14.796 1.00 77.75 73 PRO A N 1
ATOM 577 C CA . PRO A 1 73 ? 18.917 -1.843 -15.598 1.00 77.75 73 PRO A CA 1
ATOM 578 C C . PRO A 1 73 ? 20.175 -1.483 -14.796 1.00 77.75 73 PRO A C 1
ATOM 580 O O . PRO A 1 73 ? 20.170 -0.469 -14.088 1.00 77.75 73 PRO A O 1
ATOM 583 N N . PRO A 1 74 ? 21.217 -2.328 -14.846 1.00 79.25 74 PRO A N 1
ATOM 584 C CA . PRO A 1 74 ? 22.444 -2.059 -14.116 1.00 79.25 74 PRO A CA 1
ATOM 585 C C . PRO A 1 74 ? 22.958 -0.670 -14.494 1.00 79.25 74 PRO A C 1
ATOM 587 O O . PRO A 1 74 ? 22.885 -0.276 -15.661 1.00 79.25 74 PRO A O 1
ATOM 590 N N . GLU A 1 75 ? 23.454 0.078 -13.507 1.00 82.88 75 GLU A N 1
ATOM 591 C CA . GLU A 1 75 ? 24.126 1.338 -13.803 1.00 82.88 75 GLU A CA 1
ATOM 592 C C . GLU A 1 75 ? 25.287 1.058 -14.768 1.00 82.88 75 GLU A C 1
ATOM 594 O O . GLU A 1 75 ? 26.026 0.089 -14.554 1.00 82.88 75 GLU A O 1
ATOM 599 N N . PRO A 1 76 ? 25.444 1.864 -15.834 1.00 84.00 76 PRO A N 1
ATOM 600 C CA . PRO A 1 76 ? 26.553 1.703 -16.759 1.00 84.00 76 PRO A CA 1
ATOM 601 C C . PRO A 1 76 ? 27.867 1.757 -15.986 1.00 84.00 76 PRO A C 1
ATOM 603 O O . PRO A 1 76 ? 28.104 2.641 -15.156 1.00 84.00 76 PRO A O 1
ATOM 606 N N . THR A 1 77 ? 28.717 0.778 -16.250 1.00 86.56 77 THR A N 1
ATOM 607 C CA . THR A 1 77 ? 30.034 0.683 -15.641 1.00 86.56 77 THR A CA 1
ATOM 608 C C . THR A 1 77 ? 30.969 1.727 -16.247 1.00 86.56 77 THR A C 1
ATOM 610 O O . THR A 1 77 ? 30.727 2.270 -17.324 1.00 86.56 77 THR 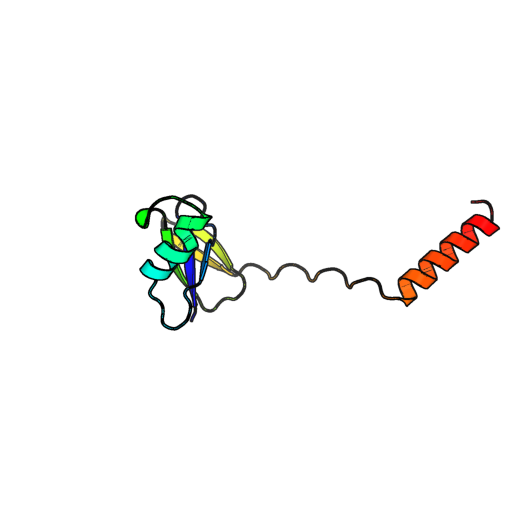A O 1
ATOM 613 N N . TYR A 1 78 ? 32.089 2.001 -15.574 1.00 86.62 78 TYR A N 1
ATOM 614 C CA . TYR A 1 78 ? 33.134 2.869 -16.126 1.00 86.62 78 TYR A CA 1
ATOM 615 C C . TYR A 1 78 ? 33.620 2.397 -17.510 1.00 86.62 78 TYR A C 1
ATOM 617 O O . TYR A 1 78 ? 33.908 3.222 -18.374 1.00 86.62 78 TYR A O 1
ATOM 625 N N . GLU A 1 79 ? 33.661 1.083 -17.741 1.00 88.69 79 GLU A N 1
ATOM 626 C CA . GLU A 1 79 ? 34.045 0.501 -19.029 1.00 88.69 79 GLU A CA 1
ATOM 627 C C . GLU A 1 79 ? 33.029 0.820 -20.132 1.00 88.69 79 GLU A C 1
ATOM 629 O O . GLU A 1 79 ? 33.440 1.144 -21.244 1.00 88.69 79 GLU A O 1
ATOM 634 N N . ASP A 1 80 ? 31.729 0.840 -19.822 1.00 86.38 80 ASP A N 1
ATOM 635 C CA . ASP A 1 80 ? 30.683 1.222 -20.781 1.00 86.38 80 ASP A CA 1
ATOM 636 C C . ASP A 1 80 ? 30.848 2.677 -21.245 1.00 86.38 80 ASP A C 1
ATOM 638 O O . ASP A 1 80 ? 30.686 2.984 -22.427 1.00 86.38 80 ASP A O 1
ATOM 642 N N . TYR A 1 81 ? 31.251 3.575 -20.339 1.00 85.06 81 TYR A N 1
ATOM 643 C CA . TYR A 1 81 ? 31.567 4.964 -20.691 1.00 85.06 81 TYR A CA 1
ATOM 644 C C . TYR A 1 81 ? 32.817 5.084 -21.563 1.00 85.06 81 TYR A C 1
ATOM 646 O O . TYR A 1 81 ? 32.865 5.938 -22.448 1.00 85.06 81 TYR A O 1
ATOM 654 N N . LEU A 1 82 ? 33.836 4.255 -21.318 1.00 89.31 82 LEU A N 1
ATOM 655 C CA . LEU A 1 82 ? 35.041 4.234 -22.146 1.00 89.31 82 LEU A CA 1
ATOM 656 C C . LEU A 1 82 ? 34.742 3.712 -23.552 1.00 89.31 82 LEU A C 1
ATOM 658 O O . LEU A 1 82 ? 35.221 4.294 -24.519 1.00 89.31 82 LEU A O 1
ATOM 662 N N . LEU A 1 83 ? 33.925 2.664 -23.663 1.00 87.31 83 LEU A N 1
ATOM 663 C CA . LEU A 1 83 ? 33.459 2.116 -24.936 1.00 87.31 83 LEU A CA 1
ATOM 664 C C . LEU A 1 83 ? 32.623 3.130 -25.728 1.00 87.31 83 LEU A C 1
ATOM 666 O O . LEU A 1 83 ? 32.849 3.286 -26.926 1.00 87.31 83 LEU A O 1
ATOM 670 N N . ASP A 1 84 ? 31.706 3.859 -25.082 1.00 86.50 84 ASP A N 1
ATOM 671 C CA . ASP A 1 84 ? 30.937 4.927 -25.744 1.00 86.50 84 ASP A CA 1
ATOM 672 C C . ASP A 1 84 ? 31.843 6.074 -26.207 1.00 86.50 84 ASP A C 1
ATOM 674 O O . ASP A 1 84 ? 31.708 6.583 -27.322 1.00 86.50 84 ASP A O 1
ATOM 678 N N . LEU A 1 85 ? 32.811 6.468 -25.376 1.00 83.94 85 LEU A N 1
ATOM 679 C CA . LEU A 1 85 ? 33.772 7.504 -25.733 1.00 83.94 85 LEU A CA 1
ATOM 680 C C . LEU A 1 85 ? 34.624 7.084 -26.938 1.00 83.94 85 LEU A C 1
ATOM 682 O O . LEU A 1 85 ? 34.799 7.882 -27.858 1.00 83.94 85 LEU A O 1
ATOM 686 N N . ASP A 1 86 ? 35.113 5.845 -26.948 1.00 87.62 86 ASP A N 1
ATOM 687 C CA . ASP A 1 86 ? 35.916 5.275 -28.032 1.00 87.62 86 ASP A CA 1
ATOM 688 C C . ASP A 1 86 ? 35.107 5.156 -29.331 1.00 87.62 86 ASP A C 1
ATOM 690 O O . ASP A 1 86 ? 35.572 5.535 -30.408 1.00 87.62 86 ASP A O 1
ATOM 694 N N . PHE A 1 87 ? 33.841 4.743 -29.230 1.00 84.38 87 PHE A N 1
ATOM 695 C CA . PHE A 1 87 ? 32.913 4.711 -30.357 1.00 84.38 87 PHE A CA 1
ATOM 696 C C . PHE A 1 87 ? 32.667 6.110 -30.937 1.00 84.38 87 PHE A C 1
ATOM 698 O O . PHE A 1 87 ? 32.725 6.310 -32.152 1.00 84.38 87 PHE A O 1
ATOM 705 N N . ARG A 1 88 ? 32.435 7.107 -30.078 1.00 85.94 88 ARG A N 1
ATOM 706 C CA . ARG A 1 88 ? 32.222 8.500 -30.495 1.00 85.94 88 ARG A CA 1
ATOM 707 C C . ARG A 1 88 ? 33.470 9.108 -31.122 1.00 85.94 88 ARG A C 1
ATOM 709 O O . ARG A 1 88 ? 33.356 9.805 -32.126 1.00 85.94 88 ARG A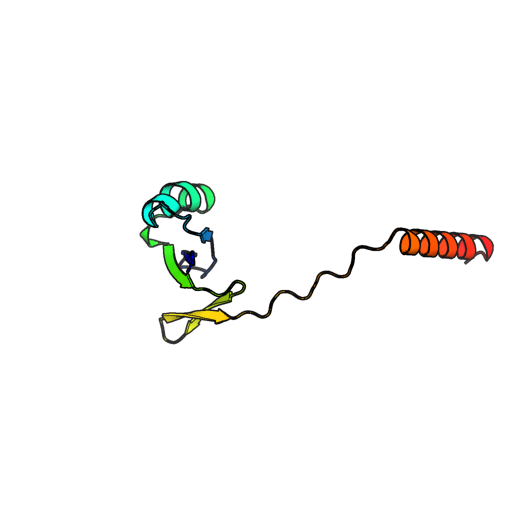 O 1
ATOM 716 N N . LEU A 1 89 ? 34.644 8.840 -30.556 1.00 85.06 89 LEU A N 1
ATOM 717 C CA . LEU A 1 89 ? 35.926 9.245 -31.132 1.00 85.06 89 LEU A CA 1
ATOM 718 C C . LEU A 1 89 ? 36.127 8.602 -32.508 1.00 85.06 89 LEU A C 1
ATOM 720 O O . LEU A 1 89 ? 36.427 9.311 -33.465 1.00 85.06 89 LEU A O 1
ATOM 724 N N . SER A 1 90 ? 35.839 7.307 -32.636 1.00 85.12 90 SER A N 1
ATOM 725 C CA . SER A 1 90 ? 35.927 6.573 -33.902 1.00 85.12 90 SER A CA 1
ATOM 726 C C . SER A 1 90 ? 34.979 7.125 -34.973 1.00 85.12 90 SER A C 1
ATOM 728 O O . SER A 1 90 ? 35.371 7.248 -36.130 1.00 85.12 90 SER A O 1
ATOM 730 N N . MET A 1 91 ? 33.744 7.504 -34.624 1.00 85.25 91 MET A N 1
ATOM 731 C CA . MET A 1 91 ? 32.822 8.128 -35.587 1.00 85.25 91 MET A CA 1
ATOM 732 C C . MET A 1 91 ? 33.332 9.485 -36.078 1.00 85.25 91 MET A C 1
ATOM 734 O O . MET A 1 91 ? 33.288 9.760 -37.276 1.00 85.25 91 MET A O 1
ATOM 738 N N . VAL A 1 92 ? 33.881 10.299 -35.172 1.00 82.12 92 VAL A N 1
ATOM 739 C CA . VAL A 1 92 ? 34.495 11.588 -35.522 1.00 82.12 92 VAL A CA 1
ATOM 740 C C . VAL A 1 92 ? 35.702 11.388 -36.441 1.00 82.12 92 VAL A C 1
ATOM 742 O O . VAL A 1 92 ? 35.844 12.114 -37.424 1.00 82.12 92 VAL A O 1
ATOM 745 N N . GLU A 1 93 ? 36.549 10.394 -36.166 1.00 79.25 93 GLU A N 1
ATOM 746 C CA . GLU A 1 93 ? 37.705 10.057 -37.006 1.00 79.25 93 GLU A CA 1
ATOM 747 C C . GLU A 1 93 ? 37.304 9.515 -38.386 1.00 79.25 93 GLU A C 1
ATOM 749 O O . GLU A 1 93 ? 37.985 9.780 -39.378 1.00 79.25 93 GLU A O 1
ATOM 754 N N . LEU A 1 94 ? 36.177 8.803 -38.470 1.00 85.25 94 LEU A N 1
ATOM 755 C CA . LEU A 1 94 ? 35.610 8.287 -39.719 1.00 85.25 94 LEU A CA 1
ATOM 756 C C . LEU A 1 94 ? 34.748 9.316 -40.474 1.00 85.25 94 LEU A C 1
ATOM 758 O O . LEU A 1 94 ? 34.334 9.042 -41.601 1.00 85.25 94 LEU A O 1
ATOM 762 N N . GLY A 1 95 ? 34.504 10.496 -39.890 1.00 76.25 95 GLY A N 1
ATOM 763 C CA . GLY A 1 95 ? 33.707 11.571 -40.486 1.00 76.25 95 GLY A CA 1
ATOM 764 C C . GLY A 1 95 ? 32.214 11.247 -40.626 1.00 76.25 95 GLY A C 1
ATOM 765 O O . GLY A 1 95 ? 31.585 11.740 -41.566 1.00 76.25 95 GLY A O 1
ATOM 766 N N . LEU A 1 96 ? 31.680 10.398 -39.740 1.00 61.62 96 LEU A N 1
ATOM 767 C CA . LEU A 1 96 ? 30.273 9.978 -39.682 1.00 61.62 96 LEU A CA 1
ATOM 768 C C . LEU A 1 96 ? 29.444 10.829 -38.712 1.00 61.62 96 LEU A C 1
ATOM 770 O O . LEU A 1 96 ? 29.984 11.249 -37.663 1.00 61.62 96 LEU A O 1
#

pLDDT: mean 83.01, std 6.98, range [60.41, 90.62]

Foldseek 3Di:
DKKFKAFPVPRHTQDIDDPPDDPQRCCVPRNCVVPNDDPVRMDIDDDPAPAWGWDQDPNDTDTHRDDDPDPDDDDDDPVNVVVVVVVVVVCVVVVD

Radius of gyration: 23.15 Å; chains: 1; bounding box: 54×26×60 Å

Sequence (96 aa):
MREIIYRKSDLTCVGTVTEGMTIEQEIELNVIPNYGGSFENYDFIETDVKYFDLELIDEKVTVVASKAPDPLPPEPTYEDYLLDLDFRLSMVELGL